Protein AF-A0A2V9IC78-F1 (afdb_monomer)

Secondary structure (DSSP, 8-state):
--HHHHHHHHH-HHHHHHHHHHHHHHHHHHHHHHHHHHHHHHHHHHTTS----SSSGGGTTHHHHHHHHHHTS-----TTS-HHHHHHHHHHHHHHHHHHGGG--SBTTB-S---TTHHHHHHHHHHHHHHHHHHHHH-

Nearest PDB structures (foldseek):
  8e73-assembly1_1M  TM=9.644E-01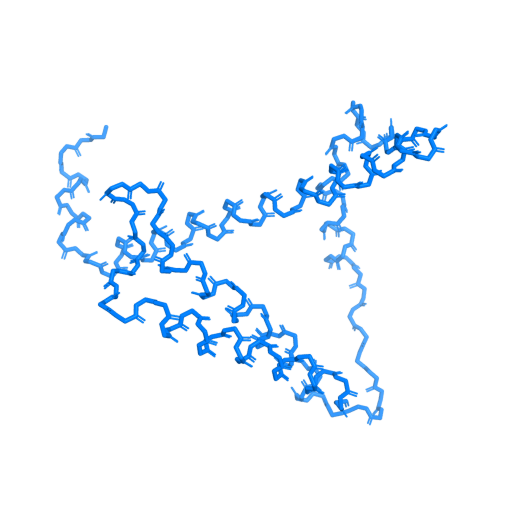  e=9.261E-08  Vigna radiata
  7z83-assembly1_H  TM=9.180E-01  e=2.215E-07  Escherichia coli BL21(DE3)
  7p7l-assembly1_H  TM=9.182E-01  e=2.469E-07  Escherichia coli BL21(DE3)
  7p7c-assembly1_H  TM=9.100E-01  e=3.819E-07  Escherichia coli BL21(DE3)
  7p7m-assembly1_H  TM=9.162E-01  e=3.819E-07  Escherichia coli BL21(DE3)

Sequence (139 aa):
MTQATFQFLSDHPVILGAAKVVIVFMVLLGAIAFLVYVERKVLAFMQARLGPMRVGPWGLLQAIADPIKLMLKEDIVPAEADKALFLIAPVIGVIAAFTAFSVIPFTEHFVISDLNIGILFALAVSSLGIYGIILGGWA

Structure (mmCIF, N/CA/C/O backbone):
data_AF-A0A2V9IC78-F1
#
_entry.id   AF-A0A2V9IC78-F1
#
loop_
_atom_site.group_PDB
_atom_site.id
_atom_site.type_symbol
_atom_site.label_atom_id
_atom_site.label_alt_id
_atom_site.label_comp_id
_atom_site.label_asym_id
_atom_site.label_entity_id
_atom_site.label_seq_id
_atom_site.pdbx_PDB_ins_code
_atom_site.Cartn_x
_atom_site.Cartn_y
_atom_site.Cartn_z
_atom_site.occupancy
_atom_site.B_iso_or_equiv
_atom_site.auth_seq_id
_atom_site.auth_comp_id
_atom_site.auth_asym_id
_atom_site.auth_atom_id
_atom_site.pdbx_PDB_model_num
ATOM 1 N N . MET A 1 1 ? -22.491 20.626 8.319 1.00 52.56 1 MET A N 1
ATOM 2 C CA . MET A 1 1 ? -23.245 19.366 8.143 1.00 52.56 1 MET A CA 1
ATOM 3 C C . MET A 1 1 ? -24.570 19.516 8.864 1.00 52.56 1 MET A C 1
ATOM 5 O O . MET A 1 1 ? -24.564 19.741 10.065 1.00 52.56 1 MET A O 1
ATOM 9 N N . THR A 1 2 ? -25.686 19.524 8.138 1.00 57.84 2 THR A N 1
ATOM 10 C CA . THR A 1 2 ? -27.035 19.695 8.702 1.00 57.84 2 THR A CA 1
ATOM 11 C C . THR A 1 2 ? -27.417 18.457 9.516 1.00 57.84 2 THR A C 1
ATOM 13 O O . THR A 1 2 ? -27.178 17.340 9.062 1.00 57.84 2 THR A O 1
ATOM 16 N N . GLN A 1 3 ? -28.002 18.626 10.707 1.00 60.91 3 GLN A N 1
ATOM 17 C CA . GLN A 1 3 ? -28.309 17.521 11.636 1.00 60.91 3 GLN A CA 1
ATOM 18 C C . GLN A 1 3 ? -29.116 16.372 11.001 1.00 60.91 3 GLN A C 1
ATOM 20 O O . GLN A 1 3 ? -28.923 15.215 11.361 1.00 60.91 3 GLN A O 1
ATOM 25 N N . ALA A 1 4 ? -29.919 16.668 9.976 1.00 61.94 4 ALA A N 1
ATOM 26 C CA . ALA A 1 4 ? -30.644 15.674 9.188 1.00 61.94 4 ALA A CA 1
ATOM 27 C C . ALA A 1 4 ? -29.732 14.642 8.490 1.00 61.94 4 ALA A C 1
ATOM 29 O O . ALA A 1 4 ? -30.078 13.468 8.412 1.00 61.94 4 ALA A O 1
ATOM 30 N N . THR A 1 5 ? -28.549 15.051 8.016 1.00 62.34 5 THR A N 1
ATOM 31 C CA . THR A 1 5 ? -27.585 14.127 7.382 1.00 62.34 5 THR A CA 1
ATOM 32 C C . THR A 1 5 ? -26.929 13.182 8.386 1.00 62.34 5 THR A C 1
ATOM 34 O O . THR A 1 5 ? -26.673 12.028 8.058 1.00 62.34 5 THR A O 1
ATOM 37 N N . PHE A 1 6 ? -26.700 13.642 9.618 1.00 60.94 6 PHE A N 1
ATOM 38 C CA . PHE A 1 6 ? -26.124 12.815 10.678 1.00 60.94 6 PHE A CA 1
ATOM 39 C C . PHE A 1 6 ? -27.133 11.772 11.178 1.00 60.94 6 PHE A C 1
ATOM 41 O O . PHE A 1 6 ? -26.770 10.618 11.380 1.00 60.94 6 PHE A O 1
ATOM 48 N N . GLN A 1 7 ? -28.407 12.159 11.281 1.00 62.94 7 GLN A N 1
ATOM 49 C CA . GLN A 1 7 ? -29.490 11.268 11.695 1.00 62.94 7 GLN A CA 1
ATOM 50 C C . GLN A 1 7 ? -29.818 10.201 10.634 1.00 62.94 7 GLN A C 1
ATOM 52 O O . GLN A 1 7 ? -29.958 9.026 10.951 1.00 62.94 7 GLN A O 1
ATOM 57 N N . PHE A 1 8 ? -29.804 10.563 9.347 1.00 65.88 8 PHE A N 1
ATOM 58 C CA . PHE A 1 8 ? -29.961 9.591 8.256 1.00 65.88 8 PHE A CA 1
ATOM 59 C C . PHE A 1 8 ? -28.832 8.540 8.215 1.00 65.88 8 PHE A C 1
ATOM 61 O O . PHE A 1 8 ? -29.078 7.363 7.939 1.00 65.88 8 PHE A O 1
ATOM 68 N N . LEU A 1 9 ? -27.591 8.959 8.497 1.00 62.91 9 LEU A N 1
ATOM 69 C CA . LEU A 1 9 ? -26.424 8.073 8.551 1.00 62.91 9 LEU A CA 1
ATOM 70 C C . LEU A 1 9 ? -26.436 7.149 9.776 1.00 62.91 9 LEU A C 1
ATOM 72 O O . LEU A 1 9 ? -25.950 6.024 9.672 1.00 62.91 9 LEU A O 1
ATOM 76 N N . SER A 1 10 ? -26.992 7.583 10.913 1.00 64.19 10 SER A N 1
ATOM 77 C CA . SER A 1 10 ? -27.169 6.709 12.080 1.00 64.19 10 SER A CA 1
ATOM 78 C C . SER A 1 10 ? -28.251 5.651 11.867 1.00 64.19 10 SER A C 1
ATOM 80 O O . SER A 1 10 ? -28.106 4.537 12.362 1.00 64.19 10 SER A O 1
ATOM 82 N N . ASP A 1 11 ? -29.286 5.966 11.084 1.00 71.75 11 ASP A N 1
ATOM 83 C CA . ASP A 1 11 ? -30.385 5.037 10.789 1.00 71.75 11 ASP A CA 1
ATOM 84 C C . ASP A 1 11 ? -29.964 3.898 9.836 1.00 71.75 11 ASP A C 1
ATOM 86 O O . ASP A 1 11 ? -30.594 2.841 9.805 1.00 71.75 11 ASP A O 1
ATOM 90 N N . HIS A 1 12 ? -28.865 4.074 9.087 1.00 79.44 12 HIS A N 1
ATOM 91 C CA . HIS A 1 12 ? -28.337 3.089 8.136 1.00 79.44 12 HIS A CA 1
ATOM 92 C C . HIS A 1 12 ? -26.904 2.657 8.501 1.00 79.44 12 HIS A C 1
ATOM 94 O O . HIS A 1 12 ? -25.937 3.093 7.862 1.00 79.44 12 HIS A O 1
ATOM 100 N N . PRO A 1 13 ? -26.732 1.745 9.478 1.00 77.88 13 PRO A N 1
ATOM 101 C CA . 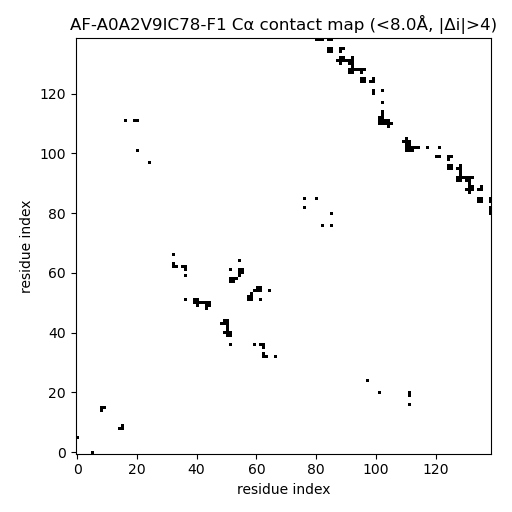PRO A 1 13 ? -25.411 1.345 9.973 1.00 77.88 13 PRO A CA 1
ATOM 102 C C . PRO A 1 13 ? -24.519 0.723 8.888 1.00 77.88 13 PRO A C 1
ATOM 104 O O . PRO A 1 13 ? -23.301 0.902 8.906 1.00 77.88 13 PRO A O 1
ATOM 107 N N . VAL A 1 14 ? -25.114 0.051 7.895 1.00 82.69 14 VAL A N 1
ATOM 108 C CA . VAL A 1 14 ? -24.386 -0.537 6.757 1.00 82.69 14 VAL A CA 1
ATOM 109 C C . VAL A 1 14 ? -23.777 0.543 5.858 1.00 82.69 14 VAL A C 1
ATOM 111 O O . VAL A 1 14 ? -22.629 0.419 5.437 1.00 82.69 14 VAL A O 1
ATOM 114 N N . ILE A 1 15 ? -24.514 1.626 5.594 1.00 83.69 15 ILE A N 1
ATOM 115 C CA . ILE A 1 15 ? -24.051 2.728 4.739 1.00 83.69 15 ILE A CA 1
ATOM 116 C C . ILE A 1 15 ? -22.920 3.485 5.437 1.00 83.69 15 ILE A C 1
ATOM 118 O O . ILE A 1 15 ? -21.905 3.796 4.815 1.00 83.69 15 ILE A O 1
ATOM 122 N N . LEU A 1 16 ? -23.057 3.721 6.745 1.00 84.50 16 LEU A N 1
ATOM 123 C CA . LEU A 1 16 ? -22.011 4.348 7.547 1.00 84.50 16 LEU A CA 1
ATOM 124 C C . LEU A 1 16 ? -20.736 3.491 7.593 1.00 84.50 16 LEU A C 1
ATOM 126 O O . LEU A 1 16 ? -19.636 4.018 7.421 1.00 84.50 16 LEU A O 1
ATOM 130 N N . GLY A 1 17 ? -20.872 2.175 7.784 1.00 84.69 17 GLY A N 1
ATOM 131 C CA . GLY A 1 17 ? -19.751 1.235 7.749 1.00 84.69 17 GLY A CA 1
ATOM 132 C C . GLY A 1 17 ? -19.039 1.231 6.395 1.00 84.69 17 GLY A C 1
ATOM 133 O O . GLY A 1 17 ? -17.823 1.408 6.337 1.00 84.69 17 GLY A O 1
ATOM 134 N N . ALA A 1 18 ? -19.794 1.126 5.298 1.00 86.38 18 ALA A N 1
ATOM 135 C CA . ALA A 1 18 ? -19.245 1.172 3.945 1.00 86.38 18 ALA A CA 1
ATOM 136 C C . ALA A 1 18 ? -18.521 2.499 3.658 1.00 86.38 18 ALA A C 1
ATOM 138 O O . ALA A 1 18 ? -17.417 2.495 3.116 1.00 86.38 18 ALA A O 1
ATOM 139 N N . ALA A 1 19 ? -19.089 3.631 4.084 1.00 88.19 19 ALA A N 1
ATOM 140 C CA . ALA A 1 19 ? -18.454 4.937 3.937 1.00 88.19 19 ALA A CA 1
ATOM 141 C C . ALA A 1 19 ? -17.114 5.013 4.688 1.00 88.19 19 ALA A C 1
ATOM 143 O O . ALA A 1 19 ? -16.119 5.459 4.117 1.00 88.19 19 ALA A O 1
ATOM 144 N N . LYS A 1 20 ? -17.052 4.525 5.937 1.00 87.31 20 LYS A N 1
ATOM 145 C CA . LYS A 1 20 ? -15.798 4.448 6.709 1.00 87.31 20 LYS A CA 1
ATOM 146 C C . LYS A 1 20 ? -14.744 3.600 5.996 1.00 87.31 20 LYS A C 1
ATOM 148 O O . LYS A 1 20 ? -13.597 4.030 5.893 1.00 87.31 20 LYS A O 1
ATOM 153 N N . VAL A 1 21 ? -15.131 2.431 5.479 1.00 90.19 21 VAL A N 1
ATOM 154 C CA . VAL A 1 21 ? -14.229 1.535 4.736 1.00 90.19 21 VAL A CA 1
ATOM 155 C C . VAL A 1 21 ? -13.670 2.229 3.497 1.00 90.19 21 VAL A C 1
ATOM 157 O O . VAL A 1 21 ? -12.457 2.230 3.308 1.00 90.19 21 VAL A O 1
ATOM 160 N N . VAL A 1 22 ? -14.519 2.868 2.685 1.00 91.06 22 VAL A N 1
ATOM 161 C CA . VAL A 1 22 ? -14.082 3.581 1.472 1.00 91.06 22 VAL A CA 1
ATOM 162 C C . VAL A 1 22 ? -13.119 4.718 1.814 1.00 91.06 22 VAL A C 1
ATOM 164 O O . VAL A 1 22 ? -12.093 4.867 1.154 1.00 91.06 22 VAL A O 1
ATOM 167 N N . ILE A 1 23 ? -13.405 5.494 2.863 1.00 90.88 23 ILE A N 1
ATOM 168 C CA . ILE A 1 23 ? -12.525 6.582 3.309 1.00 90.88 23 ILE A CA 1
ATOM 169 C C . ILE A 1 23 ? -11.153 6.032 3.706 1.00 90.88 23 ILE A C 1
ATOM 171 O O . ILE A 1 23 ? -10.136 6.509 3.203 1.00 90.88 23 ILE A O 1
ATOM 175 N N . VAL A 1 24 ? -11.110 5.012 4.568 1.00 91.62 24 VAL A N 1
ATOM 176 C CA . VAL A 1 24 ? -9.844 4.420 5.025 1.00 91.62 24 VAL A CA 1
ATOM 177 C C . VAL A 1 24 ? -9.078 3.795 3.866 1.00 91.62 24 VAL A C 1
ATOM 179 O O . VAL A 1 24 ? -7.874 4.000 3.757 1.00 91.62 24 VAL A O 1
ATOM 182 N N . PHE A 1 25 ? -9.764 3.104 2.958 1.00 91.69 25 PHE A N 1
ATOM 183 C CA . PHE A 1 25 ? -9.154 2.519 1.770 1.00 91.69 25 PHE A CA 1
ATOM 184 C C . PHE A 1 25 ? -8.483 3.580 0.883 1.00 91.69 25 PHE A C 1
ATOM 186 O O . PHE A 1 25 ? -7.315 3.434 0.526 1.00 91.69 25 PHE A O 1
ATOM 193 N N . MET A 1 26 ? -9.173 4.687 0.591 1.00 92.69 26 MET A N 1
ATOM 194 C CA . MET A 1 26 ? -8.621 5.782 -0.217 1.00 92.69 26 MET A CA 1
ATOM 195 C C . MET A 1 26 ? -7.433 6.469 0.467 1.00 92.69 26 MET A C 1
ATOM 197 O O . MET A 1 26 ? -6.434 6.776 -0.186 1.00 92.69 26 MET A O 1
ATOM 201 N N . VAL A 1 27 ? -7.513 6.680 1.785 1.00 92.88 27 VAL A N 1
ATOM 202 C CA . VAL A 1 27 ? -6.412 7.255 2.572 1.00 92.88 27 VAL A CA 1
ATOM 203 C C . VAL A 1 27 ? -5.199 6.328 2.569 1.00 92.88 27 VAL A C 1
ATOM 205 O O . VAL A 1 27 ? -4.089 6.796 2.327 1.00 92.88 27 VAL A O 1
ATOM 208 N N . LEU A 1 28 ? -5.394 5.023 2.783 1.00 92.94 28 LEU A N 1
ATOM 209 C CA . LEU A 1 28 ? -4.311 4.040 2.768 1.00 92.94 28 LEU A CA 1
ATOM 210 C C . LEU A 1 28 ? -3.640 3.959 1.396 1.00 92.94 28 LEU A C 1
ATOM 212 O O . LEU A 1 28 ? -2.414 3.989 1.329 1.00 92.94 28 LEU A O 1
ATOM 216 N N . LEU A 1 29 ? -4.406 3.925 0.301 1.00 92.12 29 LEU A N 1
ATOM 217 C CA . LEU A 1 29 ? -3.839 3.932 -1.051 1.00 92.12 29 LEU A CA 1
ATOM 218 C C . LEU A 1 29 ? -2.987 5.180 -1.313 1.00 92.12 29 LEU A C 1
ATOM 220 O O . LEU A 1 29 ? -1.862 5.068 -1.807 1.00 92.12 29 LEU A O 1
ATOM 224 N N . GLY A 1 30 ? -3.490 6.362 -0.945 1.00 92.31 30 GLY A N 1
ATOM 225 C CA . GLY A 1 30 ? -2.739 7.613 -1.070 1.00 92.31 30 GLY A CA 1
ATOM 226 C C . GLY A 1 30 ? -1.474 7.625 -0.207 1.00 92.31 30 GLY A C 1
ATOM 227 O O . GLY A 1 30 ? -0.404 8.021 -0.675 1.00 92.31 30 GLY A O 1
ATOM 228 N N . ALA A 1 31 ? -1.577 7.137 1.032 1.00 93.44 31 ALA A N 1
ATOM 229 C CA . ALA A 1 31 ? -0.456 7.040 1.956 1.00 93.44 31 ALA A CA 1
ATOM 230 C C . ALA A 1 31 ? 0.631 6.096 1.431 1.00 93.44 31 ALA A C 1
ATOM 232 O O . ALA A 1 31 ? 1.796 6.480 1.419 1.00 93.44 31 ALA A O 1
ATOM 233 N N . ILE A 1 32 ? 0.268 4.907 0.938 1.00 93.44 32 ILE A N 1
ATOM 234 C CA . ILE A 1 32 ? 1.212 3.925 0.381 1.00 93.44 32 ILE A CA 1
ATOM 235 C C . ILE A 1 32 ? 1.929 4.502 -0.844 1.00 93.44 32 ILE A C 1
ATOM 237 O O . ILE A 1 32 ? 3.157 4.447 -0.915 1.00 93.44 32 ILE A O 1
ATOM 241 N N . ALA A 1 33 ? 1.196 5.112 -1.782 1.00 92.06 33 ALA A N 1
ATOM 242 C CA . ALA A 1 33 ? 1.792 5.722 -2.972 1.00 92.06 33 ALA A CA 1
ATOM 243 C C . ALA A 1 33 ? 2.821 6.808 -2.608 1.00 92.06 33 ALA A C 1
ATOM 245 O O . ALA A 1 33 ? 3.905 6.884 -3.197 1.00 92.06 33 ALA A O 1
ATOM 246 N N . PHE A 1 34 ? 2.513 7.626 -1.597 1.00 93.31 34 PHE A N 1
ATOM 247 C CA . PHE A 1 34 ? 3.440 8.634 -1.097 1.00 93.31 34 PHE A CA 1
ATOM 248 C C . PHE A 1 34 ? 4.622 8.022 -0.332 1.00 93.31 34 PHE A C 1
ATOM 250 O O . PHE A 1 34 ? 5.755 8.477 -0.498 1.00 93.31 34 PHE A O 1
ATOM 257 N N . LEU A 1 35 ? 4.395 6.964 0.449 1.00 95.25 35 LEU A N 1
ATOM 258 C CA . LEU A 1 35 ? 5.430 6.269 1.215 1.00 95.25 35 LEU A CA 1
ATOM 259 C C . LEU A 1 35 ? 6.501 5.691 0.284 1.00 95.25 35 LEU A C 1
ATOM 261 O O . LEU A 1 35 ? 7.680 5.908 0.534 1.00 95.25 35 LEU A O 1
ATOM 265 N N . VAL A 1 36 ? 6.123 5.107 -0.857 1.00 94.06 36 VAL A N 1
ATOM 266 C CA . VAL A 1 36 ? 7.078 4.629 -1.881 1.00 94.06 36 VAL A CA 1
ATOM 267 C C . VAL A 1 36 ? 7.920 5.774 -2.472 1.00 94.06 36 VAL A C 1
ATOM 269 O O . VAL A 1 36 ? 9.097 5.606 -2.808 1.00 94.06 36 VAL A O 1
ATOM 272 N N . TYR A 1 37 ? 7.349 6.971 -2.633 1.00 94.06 37 TYR A N 1
ATOM 273 C CA . TYR A 1 37 ? 8.120 8.157 -3.026 1.00 94.06 37 TYR A CA 1
ATOM 274 C C . TYR A 1 37 ? 9.107 8.582 -1.926 1.00 94.06 37 TYR A C 1
ATOM 276 O O . TYR A 1 37 ? 10.281 8.823 -2.223 1.00 94.06 37 TYR A O 1
ATOM 284 N N . VAL A 1 38 ? 8.653 8.640 -0.669 1.00 94.62 38 VAL A N 1
ATOM 285 C CA . VAL A 1 38 ? 9.487 9.010 0.484 1.00 94.62 38 VAL A CA 1
ATOM 286 C C . VAL A 1 38 ? 10.619 8.011 0.677 1.00 94.62 38 VAL A C 1
ATOM 288 O O . VAL A 1 38 ? 11.768 8.427 0.780 1.00 94.62 38 VAL A O 1
ATOM 291 N N . GLU A 1 39 ? 10.329 6.714 0.649 1.00 95.75 39 GLU A N 1
ATOM 292 C CA . GLU A 1 39 ? 11.305 5.635 0.783 1.00 95.75 39 GLU A CA 1
ATOM 293 C C . GLU A 1 39 ? 12.435 5.789 -0.240 1.00 95.75 39 GLU A C 1
ATOM 295 O O . GLU A 1 39 ? 13.605 5.881 0.133 1.00 95.75 39 GLU A O 1
ATOM 300 N N . ARG A 1 40 ? 12.099 5.954 -1.529 1.00 94.50 40 ARG A N 1
ATOM 301 C CA . ARG A 1 40 ? 13.099 6.190 -2.586 1.00 94.50 40 ARG A CA 1
ATOM 302 C C . ARG A 1 40 ? 13.959 7.421 -2.319 1.00 94.50 40 ARG A C 1
ATOM 304 O O . ARG A 1 40 ? 15.143 7.428 -2.651 1.00 94.50 40 ARG A O 1
ATOM 311 N N . LYS A 1 41 ? 13.375 8.474 -1.751 1.00 92.69 41 LYS A N 1
ATOM 312 C CA . LYS A 1 41 ? 14.069 9.732 -1.485 1.00 92.69 41 LYS A CA 1
ATOM 313 C C . LYS A 1 41 ? 14.987 9.634 -0.269 1.00 92.69 41 LYS A C 1
ATOM 315 O O . LYS A 1 41 ? 16.134 10.062 -0.354 1.00 92.69 41 LYS A O 1
ATOM 320 N N . VAL A 1 42 ? 14.523 9.015 0.814 1.00 95.00 42 VAL A N 1
ATOM 321 C CA . VAL A 1 42 ? 15.313 8.758 2.027 1.00 95.00 42 VAL A CA 1
ATOM 322 C C . VAL A 1 42 ? 16.494 7.842 1.710 1.00 95.00 42 VAL A C 1
ATOM 324 O O . VAL A 1 42 ? 17.629 8.186 2.031 1.00 95.00 42 VAL A O 1
ATOM 327 N N . LEU A 1 43 ? 16.261 6.737 0.995 1.00 96.06 43 LEU A N 1
ATOM 328 C CA . LEU A 1 43 ? 17.325 5.811 0.596 1.00 96.06 43 LEU A CA 1
ATOM 329 C C . LEU A 1 43 ? 18.370 6.478 -0.309 1.00 96.06 43 LEU A C 1
ATOM 331 O O . LEU A 1 43 ? 19.562 6.206 -0.183 1.00 96.06 43 LEU A O 1
ATOM 335 N N . ALA A 1 44 ? 17.950 7.381 -1.198 1.00 94.94 44 ALA A N 1
ATOM 336 C CA . ALA A 1 44 ? 18.874 8.150 -2.023 1.00 94.94 44 ALA A CA 1
ATOM 337 C C . ALA A 1 44 ? 19.762 9.075 -1.172 1.00 94.94 44 ALA A C 1
ATOM 339 O O . ALA A 1 44 ? 20.982 9.071 -1.346 1.00 94.94 44 ALA A O 1
ATOM 340 N N . PHE A 1 45 ? 19.176 9.789 -0.204 1.00 94.19 45 PHE A N 1
ATOM 341 C CA . PHE A 1 45 ? 19.930 10.648 0.712 1.00 94.19 45 PHE A CA 1
ATOM 342 C C . PHE A 1 45 ? 20.925 9.867 1.575 1.00 94.19 45 PHE A C 1
ATOM 344 O O . PHE A 1 45 ? 22.063 10.308 1.721 1.00 94.19 45 PHE A O 1
ATOM 351 N N . MET A 1 46 ? 20.546 8.686 2.076 1.00 96.81 46 MET A N 1
ATOM 352 C CA . MET A 1 46 ? 21.467 7.792 2.796 1.00 96.81 46 MET A CA 1
ATOM 353 C C . MET A 1 46 ? 22.669 7.377 1.937 1.00 96.81 46 MET A C 1
ATOM 355 O O . MET A 1 46 ? 23.768 7.196 2.448 1.00 96.81 46 MET A O 1
ATOM 359 N N . GLN A 1 47 ? 22.464 7.245 0.627 1.00 97.00 47 GLN A N 1
ATOM 360 C CA . GLN A 1 47 ? 23.488 6.871 -0.352 1.00 97.00 47 GLN A CA 1
ATOM 361 C C . GLN A 1 47 ? 24.235 8.081 -0.941 1.00 97.00 47 GLN A C 1
ATOM 363 O O . GLN A 1 47 ? 24.921 7.931 -1.950 1.00 97.00 47 GLN A O 1
ATOM 368 N N . ALA A 1 48 ? 24.080 9.279 -0.364 1.00 95.44 48 ALA A N 1
ATOM 369 C CA . ALA A 1 48 ? 24.660 10.525 -0.870 1.00 95.44 48 ALA A CA 1
ATOM 370 C C . ALA A 1 48 ? 24.340 10.812 -2.356 1.00 95.44 48 ALA A C 1
ATOM 372 O O . ALA A 1 48 ? 25.125 11.446 -3.063 1.00 95.44 48 ALA A O 1
ATOM 373 N N . ARG A 1 49 ? 23.168 10.374 -2.842 1.00 95.06 49 ARG A N 1
ATOM 374 C CA . ARG A 1 49 ? 22.653 10.700 -4.180 1.00 95.06 49 ARG A CA 1
ATOM 375 C C . ARG A 1 49 ? 21.298 11.390 -4.099 1.00 95.06 49 ARG A C 1
ATOM 377 O O . ARG A 1 49 ? 20.538 11.226 -3.150 1.00 95.06 49 ARG A O 1
ATOM 384 N N . LEU A 1 50 ? 20.966 12.163 -5.126 1.00 89.69 50 LEU A N 1
ATOM 385 C CA . LEU A 1 50 ? 19.653 12.795 -5.209 1.00 89.69 50 LEU A CA 1
ATOM 386 C C . LEU A 1 50 ? 18.593 11.751 -5.581 1.00 89.69 50 LEU A C 1
ATOM 388 O O . LEU A 1 50 ? 18.779 10.961 -6.508 1.00 89.69 50 LEU A O 1
ATOM 392 N N . GLY A 1 51 ? 17.481 11.761 -4.843 1.00 90.12 51 GLY A N 1
ATOM 393 C CA . GLY A 1 51 ? 16.298 10.957 -5.147 1.00 90.12 51 GLY A CA 1
ATOM 394 C C . GLY A 1 51 ? 15.531 11.472 -6.376 1.00 90.12 51 GLY A C 1
ATOM 395 O O . GLY A 1 51 ? 16.066 12.236 -7.181 1.00 90.12 51 GLY A O 1
ATOM 396 N N . PRO A 1 52 ? 14.257 11.083 -6.547 1.00 89.56 52 PRO A N 1
ATOM 397 C CA . PRO A 1 52 ? 13.430 11.567 -7.652 1.00 89.56 52 PRO A CA 1
ATOM 398 C C . PRO A 1 52 ? 13.337 13.105 -7.672 1.00 89.56 52 PRO A C 1
ATOM 400 O O . PRO A 1 52 ? 12.940 13.708 -6.679 1.00 89.56 52 PRO A O 1
ATOM 403 N N . MET A 1 53 ? 13.697 13.737 -8.800 1.00 90.25 53 MET A N 1
ATOM 404 C CA . MET A 1 53 ? 13.688 15.207 -8.979 1.00 90.25 53 MET A CA 1
ATOM 405 C C . MET A 1 53 ? 13.022 15.682 -10.284 1.00 90.25 53 MET A C 1
ATOM 407 O O . MET A 1 53 ? 12.946 16.882 -10.523 1.00 90.25 53 MET A O 1
ATOM 411 N N . ARG A 1 54 ? 12.576 14.761 -11.151 1.00 87.31 54 ARG A N 1
ATOM 412 C CA . ARG A 1 54 ? 12.156 15.075 -12.533 1.00 87.31 54 ARG A CA 1
ATOM 413 C C . ARG A 1 54 ? 10.642 15.195 -12.722 1.00 87.31 54 ARG A C 1
ATOM 415 O O . ARG A 1 54 ? 10.189 16.042 -13.481 1.00 87.31 54 ARG A O 1
ATOM 422 N N . VAL A 1 55 ? 9.857 14.340 -12.068 1.00 86.25 55 VAL A N 1
ATOM 423 C CA . VAL A 1 55 ? 8.401 14.257 -12.274 1.00 86.25 55 VAL A CA 1
ATOM 424 C C . VAL A 1 55 ? 7.708 15.255 -11.333 1.00 86.25 55 VAL A C 1
ATOM 426 O O . VAL A 1 55 ? 7.258 14.900 -10.246 1.00 86.25 55 VAL A O 1
ATOM 429 N N . GLY A 1 56 ? 7.704 16.533 -11.728 1.00 86.62 56 GLY A N 1
ATOM 430 C CA . GL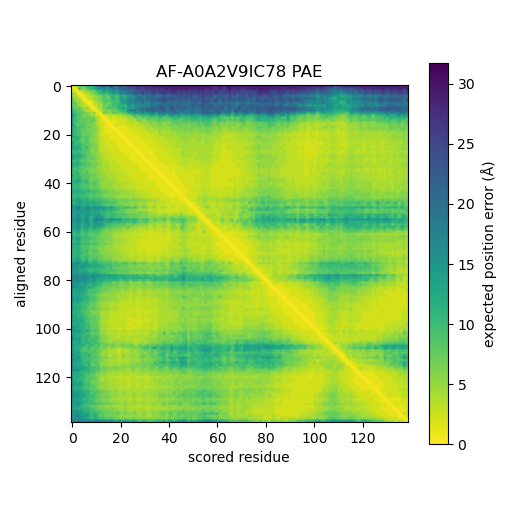Y A 1 56 ? 7.169 17.665 -10.954 1.00 86.62 56 GLY A CA 1
ATOM 431 C C . GLY A 1 56 ? 8.158 18.288 -9.951 1.00 86.62 56 GLY A C 1
ATOM 432 O O . GLY A 1 56 ? 9.303 17.835 -9.852 1.00 86.62 56 GLY A O 1
ATOM 433 N N . PRO A 1 57 ? 7.737 19.316 -9.182 1.00 84.81 57 PRO A N 1
ATOM 434 C CA . PRO A 1 57 ? 8.573 19.938 -8.154 1.00 84.81 57 PRO A CA 1
ATOM 435 C C . PRO A 1 57 ? 9.046 18.882 -7.151 1.00 84.81 57 PRO A C 1
ATOM 437 O O . PRO A 1 57 ? 8.235 18.154 -6.578 1.00 84.81 57 PRO A O 1
ATOM 440 N N . TRP A 1 58 ? 10.365 18.747 -6.991 1.00 83.69 58 TRP A N 1
ATOM 441 C CA . TRP A 1 58 ? 10.998 17.738 -6.130 1.00 83.69 58 TRP A CA 1
ATOM 442 C C . TRP A 1 58 ? 10.611 16.273 -6.410 1.00 83.69 58 TRP A C 1
ATOM 444 O O . TRP A 1 58 ? 10.858 15.423 -5.556 1.00 83.69 58 TRP A O 1
ATOM 454 N N . GLY A 1 59 ? 10.035 15.961 -7.576 1.00 87.12 59 GLY A N 1
ATOM 455 C CA . GLY A 1 59 ? 9.593 14.608 -7.924 1.00 87.12 59 GLY A CA 1
ATOM 456 C C . GLY A 1 59 ? 8.270 14.170 -7.284 1.00 87.12 59 GLY A C 1
ATOM 457 O O . GLY A 1 59 ? 7.981 12.977 -7.284 1.00 87.12 59 GLY A O 1
ATOM 458 N N . LEU A 1 60 ? 7.468 15.094 -6.740 1.00 89.06 60 LEU A N 1
ATOM 459 C CA . LEU A 1 60 ? 6.234 14.765 -6.013 1.00 89.06 60 LEU A CA 1
ATOM 460 C C . LEU A 1 60 ? 5.198 14.017 -6.869 1.00 89.06 60 LEU A C 1
ATOM 462 O O . LEU A 1 60 ? 4.508 13.125 -6.379 1.00 89.06 60 LEU A O 1
ATOM 466 N N . LEU A 1 61 ? 5.118 14.336 -8.165 1.00 92.12 61 LEU A N 1
ATOM 467 C CA . LEU A 1 61 ? 4.164 13.703 -9.079 1.00 92.12 61 LEU A CA 1
ATOM 468 C C . LEU A 1 61 ? 4.550 12.253 -9.419 1.00 92.12 61 LEU A C 1
ATOM 470 O O . LEU A 1 61 ? 3.754 11.542 -10.028 1.00 92.12 61 LEU A O 1
ATOM 474 N N . GLN A 1 62 ? 5.725 11.775 -8.987 1.00 92.31 62 GLN A N 1
ATOM 475 C CA . GLN A 1 62 ? 6.122 10.373 -9.134 1.00 92.31 62 GLN A CA 1
ATOM 476 C C . GLN A 1 62 ? 5.119 9.418 -8.467 1.00 92.31 62 GLN A C 1
ATOM 478 O O . GLN A 1 62 ? 4.820 8.369 -9.030 1.00 92.31 62 GLN A O 1
ATOM 483 N N . ALA A 1 63 ? 4.566 9.795 -7.307 1.00 91.38 63 ALA A N 1
ATOM 484 C CA . ALA A 1 63 ? 3.586 8.978 -6.586 1.00 91.38 63 ALA A CA 1
ATOM 485 C C . ALA A 1 63 ? 2.290 8.745 -7.390 1.00 91.38 63 ALA A C 1
ATOM 487 O O . ALA A 1 63 ? 1.612 7.748 -7.171 1.00 91.38 63 ALA A O 1
ATOM 488 N N . ILE A 1 64 ? 1.964 9.636 -8.334 1.00 91.75 64 ILE A N 1
ATOM 489 C CA . ILE A 1 64 ? 0.805 9.516 -9.236 1.00 91.75 64 ILE A CA 1
ATOM 490 C C . ILE A 1 64 ? 1.205 8.837 -10.554 1.00 91.75 64 ILE A C 1
ATOM 492 O O . ILE A 1 64 ? 0.462 8.014 -11.085 1.00 91.75 64 ILE A O 1
ATOM 496 N N . ALA A 1 65 ? 2.392 9.152 -11.079 1.00 92.88 65 ALA A N 1
ATOM 497 C CA . ALA A 1 65 ? 2.884 8.583 -12.330 1.00 92.88 65 ALA A CA 1
ATOM 498 C C . ALA A 1 65 ? 3.081 7.059 -12.253 1.00 92.88 65 ALA A C 1
ATOM 500 O O . ALA A 1 65 ? 2.837 6.367 -13.240 1.00 92.88 65 ALA A O 1
ATOM 501 N N . ASP A 1 66 ? 3.492 6.531 -11.096 1.00 92.50 66 ASP A N 1
ATOM 502 C CA . ASP A 1 66 ? 3.735 5.096 -10.924 1.00 92.50 66 ASP A CA 1
ATOM 503 C C . ASP A 1 66 ? 2.445 4.256 -11.033 1.00 92.50 66 ASP A C 1
ATOM 505 O O . ASP A 1 66 ? 2.421 3.358 -11.876 1.00 92.50 66 ASP A O 1
ATOM 509 N N . PRO A 1 67 ? 1.350 4.545 -10.295 1.00 91.62 67 PRO A N 1
ATOM 510 C CA . PRO A 1 67 ? 0.075 3.855 -10.494 1.00 91.62 67 PRO A CA 1
ATOM 511 C C . PRO A 1 67 ? -0.448 3.947 -11.929 1.00 91.62 67 PRO A C 1
ATOM 513 O O . PRO A 1 67 ? -0.839 2.932 -12.494 1.00 91.62 67 PRO A O 1
ATOM 516 N N . ILE A 1 68 ? -0.396 5.131 -12.554 1.00 94.06 68 ILE A N 1
ATOM 517 C CA . ILE A 1 68 ? -0.857 5.314 -13.942 1.00 94.06 68 ILE A CA 1
ATOM 518 C C . ILE A 1 68 ? -0.061 4.417 -14.894 1.00 94.06 68 ILE A C 1
ATOM 520 O O . ILE A 1 68 ? -0.637 3.734 -15.738 1.00 94.06 68 ILE A O 1
ATOM 524 N N . LYS A 1 69 ? 1.266 4.376 -14.738 1.00 94.06 69 LYS A N 1
ATOM 525 C CA . LYS A 1 69 ? 2.134 3.497 -15.525 1.00 94.06 69 LYS A CA 1
ATOM 526 C C . LYS A 1 69 ? 1.770 2.024 -15.332 1.00 94.06 69 LYS A C 1
ATOM 528 O O . LYS A 1 69 ? 1.792 1.282 -16.308 1.00 94.06 69 LYS A O 1
ATOM 533 N N . LEU A 1 70 ? 1.482 1.599 -14.101 1.00 93.69 70 LEU A N 1
ATOM 534 C CA . LEU A 1 70 ? 1.111 0.214 -13.801 1.00 93.69 70 LEU A CA 1
ATOM 535 C C . LEU A 1 70 ? -0.257 -0.154 -14.388 1.00 93.69 70 LEU A C 1
ATOM 537 O O . LEU A 1 70 ? -0.396 -1.251 -14.905 1.00 93.69 70 LEU A O 1
ATOM 541 N N . MET A 1 71 ? -1.230 0.762 -14.395 1.00 92.25 71 MET A N 1
ATOM 542 C CA . MET A 1 71 ? -2.545 0.527 -15.013 1.00 92.25 71 MET A CA 1
ATOM 543 C C . MET A 1 71 ? -2.485 0.439 -16.542 1.00 92.25 71 MET A C 1
ATOM 545 O O . MET A 1 71 ? -3.282 -0.261 -17.154 1.00 92.25 71 MET A O 1
ATOM 549 N N . LEU A 1 72 ? -1.551 1.163 -17.162 1.00 95.38 72 LEU A N 1
ATOM 550 C CA . LEU A 1 72 ? -1.305 1.103 -18.606 1.00 95.38 72 LEU A CA 1
ATOM 551 C C . LEU A 1 72 ? -0.428 -0.086 -19.007 1.00 95.38 72 LEU A C 1
ATOM 553 O O . LEU A 1 72 ? -0.261 -0.351 -20.198 1.00 95.38 72 LEU A O 1
ATOM 557 N N . LYS A 1 73 ? 0.198 -0.757 -18.037 1.00 95.38 73 LYS A N 1
ATOM 558 C CA . LYS A 1 73 ? 1.074 -1.884 -18.320 1.00 95.38 73 LYS A CA 1
ATOM 559 C C . LYS A 1 73 ? 0.218 -3.084 -18.709 1.00 95.38 73 LYS A C 1
ATOM 561 O O . LYS A 1 73 ? -0.746 -3.409 -18.029 1.00 95.38 73 LYS A O 1
ATOM 566 N N . GLU A 1 74 ? 0.602 -3.735 -19.802 1.00 92.44 74 GLU A N 1
ATOM 567 C CA . GLU A 1 74 ? -0.007 -4.993 -20.230 1.00 92.44 74 GLU A CA 1
ATOM 568 C C . GLU A 1 74 ? 0.085 -6.035 -19.113 1.00 92.44 74 GLU A C 1
ATOM 570 O O . GLU A 1 74 ? 1.174 -6.296 -18.589 1.00 92.44 74 GLU A O 1
ATOM 575 N N . ASP A 1 75 ? -1.064 -6.615 -18.775 1.00 88.62 75 ASP A N 1
ATOM 576 C CA . ASP A 1 75 ? -1.166 -7.734 -17.849 1.00 88.62 75 ASP A CA 1
ATOM 577 C C . ASP A 1 75 ? -0.915 -9.037 -18.619 1.00 88.62 75 ASP A C 1
ATOM 579 O O . ASP A 1 75 ? -1.672 -9.400 -19.524 1.00 88.62 75 ASP A O 1
ATOM 583 N N . ILE A 1 76 ? 0.202 -9.699 -18.318 1.00 90.75 76 ILE A N 1
ATOM 584 C CA . ILE A 1 76 ? 0.661 -10.899 -19.022 1.00 90.75 76 ILE A CA 1
ATOM 585 C C . ILE A 1 76 ? 0.511 -12.087 -18.079 1.00 90.75 76 ILE A C 1
ATOM 587 O O . ILE A 1 76 ? 1.231 -12.195 -17.088 1.00 90.75 76 ILE A O 1
ATOM 591 N N . VAL A 1 77 ? -0.373 -13.015 -18.441 1.00 91.06 77 VAL A N 1
ATOM 592 C CA . VAL A 1 77 ? -0.524 -14.299 -17.748 1.00 91.06 77 VAL A CA 1
ATOM 593 C C . VAL A 1 77 ? 0.332 -15.354 -18.462 1.00 91.06 77 VAL A C 1
ATOM 595 O O . VAL A 1 77 ? 0.148 -15.547 -19.671 1.00 91.06 77 VAL A O 1
ATOM 598 N N . PRO A 1 78 ? 1.264 -16.039 -17.770 1.00 90.31 78 PRO A N 1
ATOM 599 C CA . PRO A 1 78 ? 2.088 -17.082 -18.379 1.00 90.31 78 PRO A CA 1
ATOM 600 C C . PRO A 1 78 ? 1.246 -18.219 -18.973 1.00 90.31 78 PRO A C 1
ATOM 602 O O . PRO A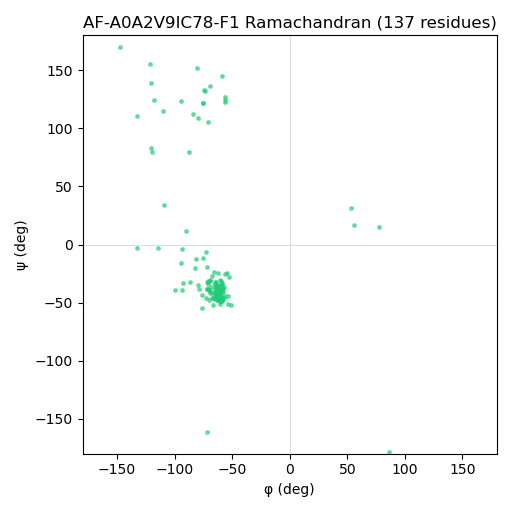 1 78 ? 0.206 -18.589 -18.432 1.00 90.31 78 PRO A O 1
ATOM 605 N N . ALA A 1 79 ? 1.701 -18.798 -20.087 1.00 88.69 79 ALA A N 1
ATOM 606 C CA . ALA A 1 79 ? 0.947 -19.839 -20.793 1.00 88.69 79 ALA A CA 1
ATOM 607 C C . ALA A 1 79 ? 0.858 -21.166 -20.016 1.00 88.69 79 ALA A C 1
ATOM 609 O O . ALA A 1 79 ? -0.131 -21.882 -20.157 1.00 88.69 79 ALA A O 1
ATOM 610 N N . GLU A 1 80 ? 1.876 -21.476 -19.211 1.00 89.88 80 GLU A N 1
ATOM 611 C CA . GLU A 1 80 ? 1.975 -22.710 -18.417 1.00 89.88 80 GLU A CA 1
ATOM 612 C C . GLU A 1 80 ? 1.434 -22.557 -16.984 1.00 89.88 80 GLU A C 1
ATOM 614 O O . GLU A 1 80 ? 1.378 -23.543 -16.255 1.00 89.88 80 GLU A O 1
ATOM 619 N N . ALA A 1 81 ? 1.027 -21.346 -16.588 1.00 89.88 81 ALA A N 1
ATOM 620 C CA . ALA A 1 81 ? 0.513 -21.066 -15.249 1.00 89.88 81 ALA A CA 1
ATOM 621 C C . ALA A 1 81 ? -0.962 -21.466 -15.095 1.00 89.88 81 ALA A C 1
ATOM 623 O O . ALA A 1 81 ? -1.758 -21.402 -16.044 1.00 89.88 81 ALA A O 1
ATOM 624 N N . ASP A 1 82 ? -1.360 -21.797 -13.866 1.00 92.38 82 ASP A N 1
ATOM 625 C CA . ASP A 1 82 ? -2.772 -21.919 -13.515 1.00 92.38 82 ASP A CA 1
ATOM 626 C C . ASP A 1 82 ? -3.411 -20.524 -13.496 1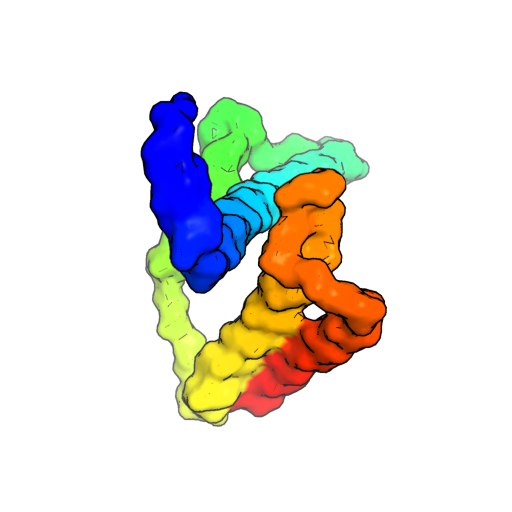.00 92.38 82 ASP A C 1
ATOM 628 O O . ASP A 1 82 ? -3.223 -19.724 -12.578 1.00 92.38 82 ASP A O 1
ATOM 632 N N . LYS A 1 83 ? -4.206 -20.227 -14.528 1.00 88.50 83 LYS A N 1
ATOM 633 C CA . LYS A 1 83 ? -4.823 -18.905 -14.722 1.00 88.50 83 LYS A CA 1
ATOM 634 C C . LYS A 1 83 ? -5.711 -18.473 -13.558 1.00 88.50 83 LYS A C 1
ATOM 636 O O . LYS A 1 83 ? -5.783 -17.280 -13.265 1.00 88.50 83 LYS A O 1
ATOM 641 N N . ALA A 1 84 ? -6.431 -19.409 -12.939 1.00 90.06 84 ALA A N 1
ATOM 642 C CA . ALA A 1 84 ? -7.342 -19.078 -11.852 1.00 90.06 84 ALA A CA 1
ATOM 643 C C . ALA A 1 84 ? -6.544 -18.728 -10.596 1.00 90.06 84 ALA A C 1
ATOM 645 O O . ALA A 1 84 ? -6.808 -17.706 -9.957 1.00 90.06 84 ALA A O 1
ATOM 646 N N . LEU A 1 85 ? -5.536 -19.540 -10.274 1.00 90.62 85 LEU A N 1
ATOM 647 C CA . LEU A 1 85 ? -4.714 -19.322 -9.094 1.00 90.62 85 LEU A CA 1
ATOM 648 C C . LEU A 1 85 ? -3.828 -18.079 -9.235 1.00 90.62 85 LEU A C 1
ATOM 650 O O . LEU A 1 85 ? -3.752 -17.288 -8.296 1.00 90.62 85 LEU A O 1
ATOM 654 N N . PHE A 1 86 ? -3.254 -17.854 -10.420 1.00 90.88 86 PHE A N 1
ATOM 655 C CA . PHE A 1 86 ? -2.400 -16.703 -10.719 1.00 90.88 86 PHE A CA 1
ATOM 656 C C . PHE A 1 86 ? -3.141 -15.371 -10.541 1.00 90.88 86 PHE A C 1
ATOM 658 O O . PHE A 1 86 ? -2.579 -14.413 -10.015 1.00 90.88 86 PHE A O 1
ATOM 665 N N . LEU A 1 87 ? -4.425 -15.315 -10.914 1.00 91.62 87 LEU A N 1
ATOM 666 C CA . LEU A 1 87 ? -5.241 -14.107 -10.775 1.00 91.62 87 LEU A CA 1
ATOM 667 C C . LEU A 1 87 ? -5.748 -13.892 -9.339 1.00 91.62 87 LEU A C 1
ATOM 669 O O . LEU A 1 87 ? -5.804 -12.759 -8.861 1.00 91.62 87 LEU A O 1
ATOM 673 N N . ILE A 1 88 ? -6.131 -14.964 -8.639 1.00 92.50 88 ILE A N 1
ATOM 674 C CA . ILE A 1 88 ? -6.730 -14.876 -7.296 1.00 92.50 88 ILE A CA 1
ATOM 675 C C . ILE A 1 88 ? -5.666 -14.671 -6.209 1.00 92.50 88 ILE A C 1
ATOM 677 O O . ILE A 1 88 ? -5.915 -13.961 -5.233 1.00 92.50 88 ILE A O 1
ATOM 681 N N . ALA A 1 89 ? -4.477 -15.254 -6.361 1.00 92.62 89 ALA A N 1
ATOM 682 C CA . ALA A 1 89 ? -3.396 -15.158 -5.384 1.00 92.62 89 ALA A CA 1
ATOM 683 C C . ALA A 1 89 ? -3.052 -13.714 -4.946 1.00 92.62 89 ALA A C 1
ATOM 685 O O . ALA A 1 89 ? -3.084 -13.444 -3.737 1.00 92.62 89 ALA A O 1
ATOM 686 N N . PRO A 1 90 ?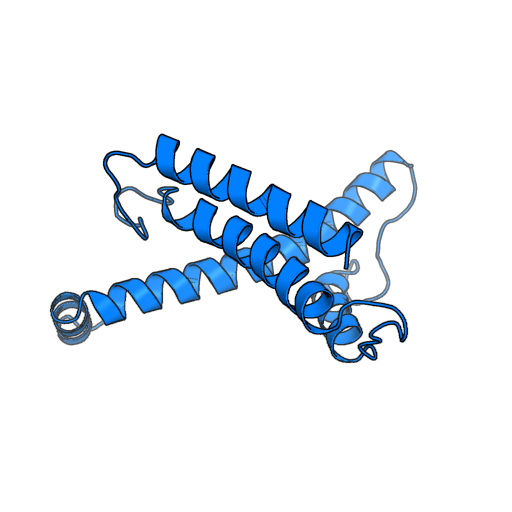 -2.793 -12.752 -5.860 1.00 91.75 90 PRO A N 1
ATOM 687 C CA . PRO A 1 90 ? -2.523 -11.369 -5.467 1.00 91.75 90 PRO A CA 1
ATOM 688 C C . PRO A 1 90 ? -3.734 -10.705 -4.798 1.00 91.75 90 PRO A C 1
ATOM 690 O O . PRO A 1 90 ? -3.564 -9.910 -3.873 1.00 91.75 90 PRO A O 1
ATOM 693 N N . VAL A 1 91 ? -4.960 -11.066 -5.194 1.00 93.44 91 VAL A N 1
ATOM 694 C CA . VAL A 1 91 ? -6.195 -10.535 -4.596 1.00 93.44 91 VAL A CA 1
ATOM 695 C C . VAL A 1 91 ? -6.322 -10.957 -3.131 1.00 93.44 91 VAL A C 1
ATOM 697 O O . VAL A 1 91 ? -6.642 -10.120 -2.288 1.00 93.44 91 VAL A O 1
ATOM 700 N N . ILE A 1 92 ? -6.011 -12.215 -2.800 1.00 93.25 92 ILE A N 1
ATOM 701 C CA . ILE A 1 92 ? -6.041 -12.714 -1.414 1.00 93.25 92 ILE A CA 1
ATOM 702 C C . ILE A 1 92 ? -5.093 -11.902 -0.526 1.00 93.25 92 ILE A C 1
ATOM 704 O O . ILE A 1 92 ? -5.494 -11.447 0.547 1.00 93.25 92 ILE A O 1
ATOM 708 N N . GLY A 1 93 ? -3.853 -11.690 -0.978 1.00 92.19 93 GLY A N 1
ATOM 709 C CA . GLY A 1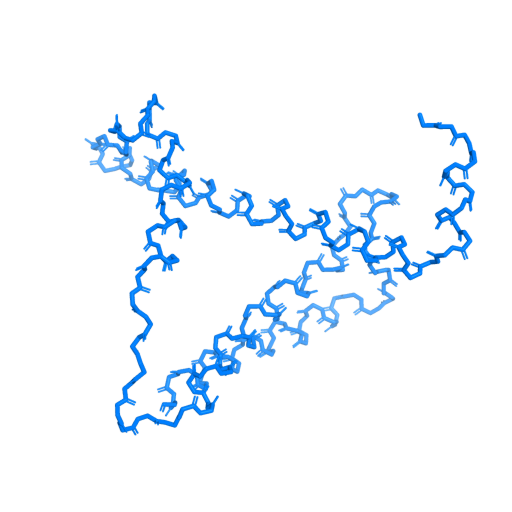 93 ? -2.854 -10.939 -0.215 1.00 92.19 93 GLY A CA 1
ATOM 710 C C . GLY A 1 93 ? -3.279 -9.490 0.032 1.00 92.19 93 GLY A C 1
ATOM 711 O O . GLY A 1 93 ? -3.185 -8.992 1.154 1.00 92.19 93 GLY A O 1
ATOM 712 N N . VAL A 1 94 ? -3.813 -8.831 -1.000 1.00 91.88 94 VAL A N 1
ATOM 713 C CA . VAL A 1 94 ? -4.292 -7.447 -0.913 1.00 91.88 94 VAL A CA 1
ATOM 714 C C . VAL A 1 94 ? -5.495 -7.326 0.025 1.00 91.88 94 VAL A C 1
ATOM 716 O O . VAL A 1 94 ? -5.505 -6.450 0.891 1.00 91.88 94 VAL A O 1
ATOM 719 N N . ILE A 1 95 ? -6.488 -8.214 -0.096 1.00 93.00 95 ILE A N 1
ATOM 720 C CA . ILE A 1 95 ? -7.662 -8.219 0.788 1.00 93.00 95 ILE A CA 1
ATOM 721 C C . ILE A 1 95 ? -7.224 -8.417 2.237 1.00 93.00 95 ILE A C 1
ATOM 723 O O . ILE A 1 95 ? -7.611 -7.628 3.094 1.00 93.00 95 ILE A O 1
ATOM 727 N N . ALA A 1 96 ? -6.371 -9.408 2.510 1.00 92.81 96 ALA A N 1
ATOM 728 C CA . ALA A 1 96 ? -5.874 -9.658 3.857 1.00 92.81 96 ALA A CA 1
ATOM 729 C C . ALA A 1 96 ? -5.170 -8.421 4.444 1.00 92.81 96 ALA A C 1
ATOM 731 O O . ALA A 1 96 ? -5.471 -8.010 5.566 1.00 92.81 96 ALA A O 1
ATOM 732 N N . ALA A 1 97 ? -4.300 -7.768 3.667 1.00 91.69 97 ALA A N 1
ATOM 733 C CA . ALA A 1 97 ? -3.605 -6.563 4.106 1.00 91.69 97 ALA A CA 1
ATOM 734 C C . ALA A 1 97 ? -4.576 -5.430 4.481 1.00 91.69 97 ALA A C 1
ATOM 736 O O . ALA A 1 97 ? -4.441 -4.841 5.551 1.00 91.69 97 ALA A O 1
ATOM 737 N N . PHE A 1 98 ? -5.587 -5.147 3.654 1.00 91.19 98 PHE A N 1
ATOM 738 C CA . PHE A 1 98 ? -6.562 -4.090 3.947 1.00 91.19 98 PHE A CA 1
ATOM 739 C C . PHE A 1 98 ? -7.518 -4.454 5.085 1.00 91.19 98 PHE A C 1
ATOM 741 O O . PHE A 1 98 ? -7.839 -3.605 5.918 1.00 91.19 98 PHE A O 1
ATOM 748 N N . THR A 1 99 ? -7.956 -5.710 5.167 1.00 91.81 99 THR A N 1
ATOM 749 C CA . THR A 1 99 ? -8.845 -6.174 6.236 1.00 91.81 99 THR A CA 1
ATOM 750 C C . THR A 1 99 ? -8.170 -6.090 7.606 1.00 91.81 99 THR A C 1
ATOM 752 O O . THR A 1 99 ? -8.844 -5.767 8.585 1.00 91.81 99 THR A O 1
ATOM 755 N N . ALA A 1 100 ? -6.850 -6.279 7.696 1.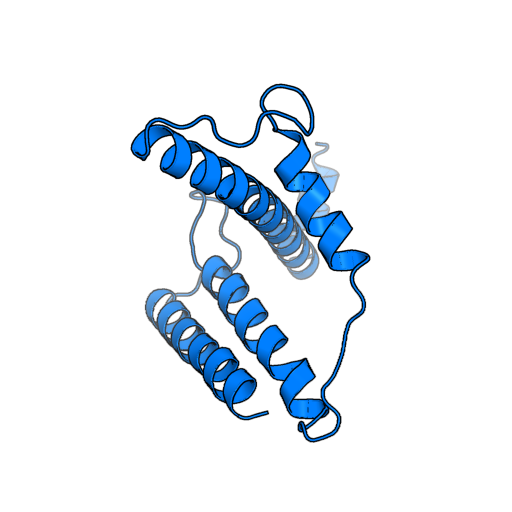00 91.19 100 ALA A N 1
ATOM 756 C CA . ALA A 1 100 ? -6.112 -6.129 8.952 1.00 91.19 100 ALA A CA 1
ATOM 757 C C . ALA A 1 100 ? -6.233 -4.712 9.558 1.00 91.19 100 ALA A C 1
ATOM 759 O O . ALA A 1 100 ? -6.282 -4.567 10.778 1.00 91.19 100 ALA A O 1
ATOM 760 N N . PHE A 1 101 ? -6.376 -3.671 8.727 1.00 88.75 101 PHE A N 1
ATOM 761 C CA . PHE A 1 101 ? -6.558 -2.287 9.188 1.00 88.75 101 PHE A CA 1
ATOM 762 C C . PHE A 1 101 ? -7.962 -1.984 9.732 1.00 88.75 101 PHE A C 1
ATOM 764 O O . PHE A 1 101 ? -8.154 -0.946 10.359 1.00 88.75 101 PHE A O 1
ATOM 771 N N . SER A 1 102 ? -8.945 -2.869 9.538 1.00 88.56 102 SER A N 1
ATOM 772 C CA . SER A 1 102 ? -10.329 -2.633 9.989 1.00 88.56 102 SER A CA 1
ATOM 773 C C . SER A 1 102 ? -10.493 -2.578 11.514 1.00 88.56 102 SER A C 1
ATOM 775 O O . SER A 1 102 ? -11.435 -1.965 12.017 1.00 88.56 102 SER A O 1
ATOM 777 N N . VAL A 1 103 ? -9.569 -3.200 12.244 1.00 89.31 103 VAL A N 1
ATOM 778 C CA . VAL A 1 103 ? -9.615 -3.324 13.707 1.00 89.31 103 VAL A CA 1
ATOM 779 C C . VAL A 1 103 ? -8.826 -2.219 14.404 1.00 89.31 103 VAL A C 1
ATOM 781 O O . VAL A 1 103 ? -8.987 -1.996 15.600 1.00 89.31 103 VAL A O 1
ATOM 784 N N . ILE A 1 104 ? -7.967 -1.510 13.672 1.00 88.25 104 ILE A N 1
ATOM 785 C CA . ILE A 1 104 ? -7.105 -0.487 14.257 1.00 88.25 104 ILE A CA 1
ATOM 786 C C . ILE A 1 104 ? -7.952 0.760 14.564 1.00 88.25 104 ILE A C 1
ATOM 788 O O . ILE A 1 104 ? -8.550 1.327 13.644 1.00 88.25 104 ILE A O 1
ATOM 792 N N . PRO A 1 105 ? -8.014 1.219 15.828 1.00 88.12 105 PRO A N 1
ATOM 793 C CA . PRO A 1 105 ? -8.702 2.458 16.163 1.00 88.12 105 PRO A CA 1
ATOM 794 C C . PRO A 1 105 ? -7.847 3.654 15.725 1.00 88.12 105 PRO A C 1
ATOM 796 O O . PRO A 1 105 ? -6.712 3.807 16.175 1.00 88.12 105 PRO A O 1
ATOM 799 N N . PHE A 1 106 ? -8.380 4.519 14.857 1.00 85.38 106 PHE A N 1
ATOM 800 C CA . PHE A 1 106 ? -7.675 5.746 14.453 1.00 85.38 106 PHE A CA 1
ATOM 801 C C . PHE A 1 106 ? -7.942 6.901 15.425 1.00 85.38 106 PHE A C 1
ATOM 803 O O . PHE A 1 106 ? -7.074 7.744 15.636 1.00 85.38 106 PHE A O 1
ATOM 810 N N . THR A 1 107 ? -9.139 6.943 16.017 1.00 85.62 107 THR A N 1
ATOM 811 C CA . THR A 1 107 ? -9.525 7.856 17.105 1.00 85.62 107 THR A CA 1
ATOM 812 C C . THR A 1 107 ? -10.539 7.164 18.022 1.00 85.62 107 THR A C 1
ATOM 814 O O . THR A 1 107 ? -11.092 6.130 17.649 1.00 85.62 107 THR A O 1
ATOM 817 N N . GLU A 1 108 ? -10.849 7.755 19.182 1.00 78.56 108 GLU A N 1
ATOM 818 C CA . GLU A 1 108 ? -11.864 7.241 20.126 1.00 78.56 108 GLU A CA 1
ATOM 819 C C . GLU A 1 108 ? -13.250 7.025 19.492 1.00 78.56 108 GLU A C 1
ATOM 821 O O . GLU A 1 108 ? -14.038 6.211 19.964 1.00 78.56 108 GLU A O 1
ATOM 826 N N . HIS A 1 109 ? -13.559 7.744 18.409 1.00 79.19 109 HIS A N 1
ATOM 827 C CA . HIS A 1 109 ? -14.852 7.670 17.721 1.00 79.19 109 HIS A CA 1
ATOM 828 C C . HIS A 1 109 ? -14.749 7.102 16.299 1.00 79.19 109 HIS A C 1
ATOM 830 O O . HIS A 1 109 ? -15.765 6.928 15.620 1.00 79.19 109 HIS A O 1
ATOM 836 N N . PHE A 1 110 ? -13.534 6.808 15.827 1.00 80.81 110 PHE A N 1
ATOM 837 C CA . PHE A 1 110 ? -13.280 6.325 14.476 1.00 80.81 110 PHE A CA 1
ATOM 838 C C . PHE A 1 110 ? -12.602 4.956 14.508 1.00 80.81 110 PHE A C 1
ATOM 840 O O . PHE A 1 110 ? -11.386 4.808 14.366 1.00 80.81 110 PHE A O 1
ATOM 847 N N . VAL A 1 111 ? -13.457 3.950 14.659 1.00 83.75 111 VAL A N 1
ATOM 848 C CA . VAL A 1 111 ? -13.164 2.538 14.422 1.00 83.75 111 VAL A CA 1
ATOM 849 C C . VAL A 1 111 ? -14.113 2.020 13.336 1.00 83.75 111 VAL A C 1
ATOM 851 O O . VAL A 1 111 ? -15.287 2.423 13.275 1.00 83.75 111 VAL A O 1
ATOM 854 N N . ILE A 1 112 ? -13.589 1.193 12.423 1.00 82.00 112 ILE A N 1
ATOM 855 C CA . ILE A 1 112 ? -14.393 0.556 11.368 1.00 82.00 112 ILE A CA 1
ATOM 856 C C . ILE A 1 112 ? -15.194 -0.591 11.980 1.00 82.00 112 ILE A C 1
ATOM 858 O O . ILE A 1 112 ? -16.415 -0.607 11.854 1.00 82.00 112 ILE A O 1
ATOM 862 N N . SER A 1 113 ? -14.508 -1.517 12.657 1.00 82.50 113 SER A N 1
ATOM 863 C CA . SER A 1 113 ? -15.122 -2.651 13.341 1.00 82.50 113 SER A CA 1
ATOM 864 C C . SER A 1 113 ? -14.547 -2.788 14.743 1.00 82.50 113 SER A C 1
ATOM 866 O O . SER A 1 113 ? -13.389 -3.168 14.906 1.00 82.50 113 SER A O 1
ATOM 868 N N . ASP A 1 114 ? -15.367 -2.497 15.750 1.00 85.38 114 ASP A N 1
ATOM 869 C CA . ASP A 1 114 ? -15.017 -2.756 17.143 1.00 85.38 114 ASP A CA 1
ATOM 870 C C . ASP A 1 114 ? -15.255 -4.241 17.451 1.00 85.38 114 ASP A C 1
ATOM 872 O O . ASP A 1 114 ? -16.389 -4.726 17.440 1.00 85.38 114 ASP A O 1
ATOM 876 N N . LEU A 1 115 ? -14.166 -4.990 17.620 1.00 86.69 115 LEU A N 1
ATOM 877 C CA . LEU A 1 115 ? -14.183 -6.427 17.868 1.00 86.69 115 LEU A CA 1
ATOM 878 C C . LEU A 1 115 ? -13.555 -6.700 19.232 1.00 86.69 115 LEU A C 1
ATOM 880 O O . LEU A 1 115 ? -12.370 -6.439 19.433 1.00 86.69 115 LEU A O 1
ATOM 884 N N . ASN A 1 116 ? -14.292 -7.386 20.110 1.00 90.56 116 ASN A N 1
ATOM 885 C CA . ASN A 1 116 ? -13.764 -7.867 21.396 1.00 90.56 116 ASN A CA 1
ATOM 886 C C . ASN A 1 116 ? -12.509 -8.752 21.235 1.00 90.56 116 ASN A C 1
ATOM 888 O O . ASN A 1 116 ? -11.690 -8.854 22.142 1.00 90.56 116 ASN A O 1
ATOM 892 N N . ILE A 1 117 ? -12.355 -9.395 20.072 1.00 91.12 117 ILE A N 1
ATOM 893 C CA . ILE A 1 117 ? -11.240 -10.286 19.716 1.00 91.12 117 ILE A CA 1
ATOM 894 C C . ILE A 1 117 ? -10.297 -9.667 18.670 1.00 91.12 117 ILE A C 1
ATOM 896 O O . ILE A 1 117 ? -9.743 -10.374 17.829 1.00 91.12 117 ILE A O 1
ATOM 900 N N . GLY A 1 118 ? -10.109 -8.346 18.702 1.00 88.00 118 GLY A N 1
ATOM 901 C CA . GLY A 1 118 ? -9.379 -7.616 17.665 1.00 88.00 118 GLY A CA 1
ATOM 902 C C . GLY A 1 118 ? -7.964 -8.136 17.367 1.00 88.00 118 GLY A C 1
ATOM 903 O O . GLY A 1 118 ? -7.607 -8.325 16.206 1.00 88.00 118 GLY A O 1
ATOM 904 N N . ILE A 1 119 ? -7.176 -8.453 18.401 1.00 90.88 119 ILE A N 1
ATOM 905 C CA . ILE A 1 119 ? -5.807 -8.982 18.234 1.00 90.88 119 ILE A CA 1
ATOM 906 C C . ILE A 1 119 ? -5.824 -10.356 17.550 1.00 90.88 119 ILE A C 1
ATOM 908 O O . ILE A 1 119 ? -5.039 -10.605 16.634 1.00 90.88 119 ILE A O 1
ATOM 912 N N . LEU A 1 120 ? -6.738 -11.241 17.963 1.00 93.56 120 LEU A N 1
ATOM 913 C CA . LEU A 1 120 ? -6.875 -12.575 17.375 1.00 93.56 120 LEU A CA 1
ATOM 914 C C . LEU A 1 120 ? -7.287 -12.483 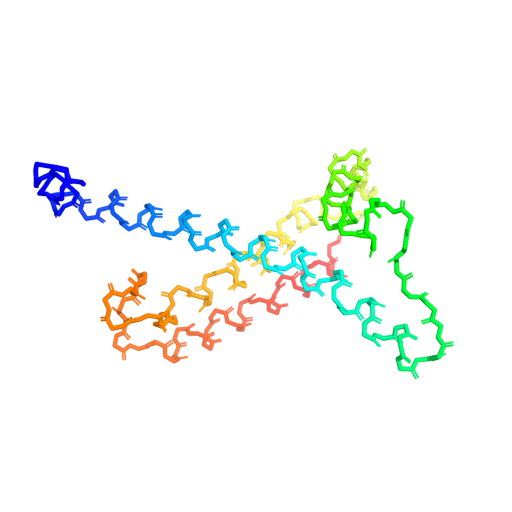15.901 1.00 93.56 120 LEU A C 1
ATOM 916 O O . LEU A 1 120 ? -6.751 -13.208 15.066 1.00 93.56 120 LEU A O 1
ATOM 920 N N . PHE A 1 121 ? -8.193 -11.559 15.577 1.00 92.81 121 PHE A N 1
ATOM 921 C CA . PHE A 1 121 ? -8.600 -11.292 14.203 1.00 92.81 121 PHE A CA 1
ATOM 922 C C . PHE A 1 121 ? -7.435 -10.776 13.350 1.00 92.81 121 PHE A C 1
ATOM 924 O O . PHE A 1 121 ? -7.189 -11.308 12.270 1.00 92.81 121 PHE A O 1
ATOM 931 N N . ALA A 1 122 ? -6.678 -9.788 13.841 1.00 91.31 122 ALA A N 1
ATOM 932 C CA . ALA A 1 122 ? -5.528 -9.245 13.122 1.00 91.31 122 ALA A CA 1
ATOM 933 C C . ALA A 1 122 ? -4.471 -10.325 12.838 1.00 91.31 122 ALA A C 1
ATOM 935 O O . ALA A 1 122 ? -3.917 -10.376 11.739 1.00 91.31 122 ALA A O 1
ATOM 936 N N . LEU A 1 123 ? -4.233 -11.229 13.792 1.00 92.81 123 LEU A N 1
ATOM 937 C CA . LEU A 1 123 ? -3.320 -12.360 13.626 1.00 92.81 123 LEU A CA 1
ATOM 938 C C . LEU A 1 123 ? -3.846 -13.371 12.597 1.00 92.81 123 LEU A C 1
ATOM 940 O O . LEU A 1 123 ? -3.103 -13.779 11.703 1.00 92.81 123 LEU A O 1
ATOM 944 N N . ALA A 1 124 ? -5.129 -13.733 12.674 1.00 93.50 124 ALA A N 1
ATOM 945 C CA . ALA A 1 124 ? -5.767 -14.640 11.721 1.00 93.50 124 ALA A CA 1
ATOM 946 C C . ALA A 1 124 ? -5.690 -14.101 10.284 1.00 93.50 124 ALA A C 1
ATOM 948 O O . ALA A 1 124 ? -5.238 -14.802 9.379 1.00 93.50 124 ALA A O 1
ATOM 949 N N . VAL A 1 125 ? -6.045 -12.832 10.076 1.00 93.75 125 VAL A N 1
ATOM 950 C CA . VAL A 1 125 ? -5.981 -12.185 8.758 1.00 93.75 125 VAL A CA 1
ATOM 951 C C . VAL A 1 125 ? -4.538 -12.066 8.261 1.00 93.75 125 VAL A C 1
ATOM 953 O O . VAL A 1 125 ? -4.269 -12.315 7.088 1.00 93.75 125 VAL A O 1
ATOM 956 N N . SER A 1 126 ? -3.586 -11.773 9.147 1.00 90.94 126 SER A N 1
ATOM 957 C CA . SER A 1 126 ? -2.165 -11.717 8.780 1.00 90.94 126 SER A CA 1
ATOM 958 C C . SER A 1 126 ? -1.645 -13.079 8.302 1.00 90.94 126 SER A C 1
ATOM 960 O O . SER A 1 126 ? -0.922 -13.147 7.311 1.00 90.94 126 SER A O 1
ATOM 962 N N . SER A 1 127 ? -2.068 -14.178 8.942 1.00 92.12 127 SER A N 1
ATOM 963 C CA . SER A 1 127 ? -1.743 -15.535 8.477 1.00 92.12 127 SER A CA 1
ATOM 964 C C . SER A 1 127 ? -2.372 -15.867 7.119 1.00 92.12 127 SER A C 1
ATOM 966 O O . SER A 1 127 ? -1.734 -16.525 6.300 1.00 92.12 127 SER A O 1
ATOM 968 N N . LEU A 1 128 ? -3.578 -15.352 6.835 1.00 91.81 128 LEU A N 1
ATOM 969 C CA . LEU A 1 128 ? -4.227 -15.489 5.527 1.00 91.81 128 LEU A CA 1
ATOM 970 C C . LEU A 1 128 ? -3.432 -14.793 4.413 1.00 91.81 128 LEU A C 1
ATOM 972 O O . LEU A 1 128 ? -3.350 -15.314 3.303 1.00 91.81 128 LEU A O 1
ATOM 976 N N . GLY A 1 129 ? -2.784 -13.664 4.715 1.00 91.06 129 GLY A N 1
ATOM 977 C CA . GLY A 1 129 ? -1.938 -12.945 3.759 1.00 91.06 129 GLY A CA 1
ATOM 978 C C . GLY A 1 129 ? -0.781 -13.788 3.206 1.00 91.06 129 GLY A C 1
ATOM 979 O O . GLY A 1 129 ? -0.454 -13.679 2.025 1.00 91.06 129 GLY A O 1
ATOM 980 N N . ILE A 1 130 ? -0.213 -14.688 4.019 1.00 93.56 130 ILE A N 1
ATOM 981 C CA . ILE A 1 130 ? 0.881 -15.585 3.607 1.00 93.56 130 ILE A CA 1
ATOM 982 C C . ILE A 1 130 ? 0.413 -16.567 2.525 1.00 93.56 130 ILE A C 1
ATOM 984 O O . ILE A 1 130 ? 1.170 -16.866 1.602 1.00 93.56 130 ILE A O 1
ATOM 988 N N . TYR A 1 131 ? -0.843 -17.022 2.579 1.00 91.56 131 TYR A N 1
ATOM 989 C CA . TYR A 1 131 ? -1.385 -17.904 1.543 1.00 91.56 131 TYR A CA 1
ATOM 990 C C . TYR A 1 131 ? -1.407 -17.224 0.174 1.00 91.56 131 TYR A C 1
ATOM 992 O O . TYR A 1 131 ? -1.097 -17.879 -0.814 1.00 91.56 131 TYR A O 1
ATOM 1000 N N . GLY A 1 132 ? -1.681 -15.918 0.098 1.00 90.81 132 GLY A N 1
ATOM 1001 C CA . GLY A 1 132 ? -1.598 -15.179 -1.167 1.00 90.81 132 GLY A CA 1
ATOM 1002 C C . GLY A 1 132 ? -0.198 -15.237 -1.791 1.00 90.81 132 GLY A C 1
ATOM 1003 O O . GLY A 1 132 ? -0.065 -15.430 -2.996 1.00 90.81 132 GLY A O 1
ATOM 1004 N N . ILE A 1 133 ? 0.850 -15.154 -0.965 1.00 92.38 133 ILE A N 1
ATOM 1005 C CA . ILE A 1 133 ? 2.249 -15.221 -1.415 1.00 92.38 133 ILE A CA 1
ATOM 1006 C C . ILE A 1 133 ? 2.602 -16.634 -1.896 1.00 92.38 133 ILE A C 1
ATOM 1008 O O . ILE A 1 133 ? 3.176 -16.790 -2.970 1.00 92.38 133 ILE A O 1
ATOM 1012 N N . ILE A 1 134 ? 2.250 -17.664 -1.120 1.00 94.25 134 ILE A N 1
ATOM 1013 C CA . ILE A 1 134 ? 2.565 -19.061 -1.462 1.00 94.25 134 ILE A CA 1
ATOM 1014 C C . ILE A 1 134 ? 1.825 -19.485 -2.732 1.00 94.25 134 ILE A C 1
ATOM 1016 O O . ILE A 1 134 ? 2.436 -20.047 -3.635 1.00 94.25 134 ILE A O 1
ATOM 1020 N N . LEU A 1 135 ? 0.525 -19.192 -2.820 1.00 92.62 135 LEU A N 1
ATOM 1021 C CA . LEU A 1 135 ? -0.281 -19.534 -3.989 1.00 92.62 135 LEU A CA 1
ATOM 1022 C C . LEU A 1 135 ? 0.190 -18.777 -5.232 1.00 92.62 135 LEU A C 1
ATOM 1024 O O . LEU A 1 135 ? 0.251 -19.370 -6.299 1.00 92.62 135 LEU A O 1
ATOM 1028 N N . GLY A 1 136 ? 0.596 -17.511 -5.092 1.00 90.44 136 GLY A N 1
ATOM 1029 C CA . GLY A 1 136 ? 1.151 -16.734 -6.202 1.00 90.44 136 GLY A CA 1
ATOM 1030 C C . GLY A 1 136 ? 2.513 -17.238 -6.681 1.00 90.44 136 GLY A C 1
ATOM 1031 O O . GLY A 1 136 ? 2.850 -17.049 -7.841 1.00 90.44 136 GLY A O 1
ATOM 1032 N N . GLY A 1 137 ? 3.289 -17.886 -5.807 1.00 89.69 137 GLY A N 1
ATOM 1033 C CA . GLY A 1 137 ? 4.542 -18.546 -6.183 1.00 89.69 137 GLY A CA 1
ATOM 1034 C C . GLY A 1 137 ? 4.366 -19.952 -6.766 1.00 89.69 137 GLY A C 1
ATOM 1035 O O . GLY A 1 137 ? 5.289 -20.449 -7.405 1.00 89.69 137 GLY A O 1
ATOM 1036 N N . TRP A 1 138 ? 3.223 -20.601 -6.520 1.00 91.19 138 TRP A N 1
ATOM 1037 C CA . TRP A 1 138 ? 2.902 -21.943 -7.022 1.00 91.19 138 TRP A CA 1
ATOM 1038 C C . TRP A 1 138 ? 2.142 -21.925 -8.356 1.00 91.19 138 TRP A C 1
ATOM 1040 O O . TRP A 1 138 ? 2.288 -22.861 -9.139 1.00 91.19 138 TRP A O 1
ATOM 1050 N N . ALA A 1 139 ? 1.298 -20.909 -8.566 1.00 85.44 139 ALA A N 1
ATOM 1051 C CA . ALA A 1 139 ? 0.445 -20.742 -9.745 1.00 85.44 139 ALA A CA 1
ATOM 1052 C C . ALA A 1 139 ? 1.231 -20.593 -11.051 1.00 85.44 139 ALA A C 1
ATOM 1054 O O . ALA A 1 139 ? 0.746 -21.162 -12.056 1.00 85.44 139 ALA A O 1
#

Foldseek 3Di:
DDVVVVVVCVVCVPVVLVVLLVVVVVVVLLVVLQVVQVVQQVVCVVVVHGGQPPCPHSNNCVSVVVVVVVVPDDDDDDPPDDPVLLVVLQVQLVCLVSVLCQCDAPDPPRHSDPDPCNVVSSVVSVVSNVSSVVSNVVD

Radius of gyration: 19.67 Å; Cα contacts (8 Å, |Δi|>4): 104; chains: 1; bounding box: 55×43×42 Å

Mean predicted aligned error: 6.7 Å

Solvent-accessible surface area (backbone atoms only — not comparable to full-atom values): 7715 Å² total; per-residue (Å²): 134,61,71,68,60,57,53,56,40,65,76,33,59,66,59,46,44,50,50,48,51,54,51,52,52,55,50,49,54,53,49,50,34,45,46,58,47,48,52,50,32,53,56,21,52,76,67,78,40,83,40,66,59,75,44,52,79,73,17,62,47,42,41,56,50,51,58,53,52,57,72,71,45,84,87,82,78,63,91,88,39,43,67,68,44,47,62,46,12,60,51,44,26,52,50,24,59,58,57,42,57,37,54,52,67,80,46,102,85,44,55,70,46,91,52,99,54,40,69,62,51,38,52,53,31,54,58,50,23,52,50,13,55,52,40,48,72,70,44

pLDDT: mean 88.22, std 8.59, range [52.56, 97.0]